Protein AF-A0A9P6H8I2-F1 (afdb_monomer_lite)

Sequence (69 aa):
VNECTGTPYWRVLYPNTHFRDNAQTLRSLILINTNIPTNSYDQIHFPTQDVTGVRITRERQSILLINVY

Foldseek 3Di:
DDDPPDPPQWDKDFAPLCPDVVRPDQQDIDTDGPVQDPVQKDWDHDPDSQWTWMWGHDDPDIDIDIHGD

Secondary structure (DSSP, 8-state):
-------TTEEEEPPTTTTSTT--S----EEEETTS-GGGEEEEP-SSSSEEEEEEEETTEEEEEEEE-

Organism: NCBI:txid56493

Radius of gyration: 13.69 Å; chains: 1; bounding box: 31×41×26 Å

pLDDT: mean 85.56, std 14.28, range [35.94, 97.0]

Structure (mmCIF, N/CA/C/O backbone):
data_AF-A0A9P6H8I2-F1
#
_entry.id   AF-A0A9P6H8I2-F1
#
loop_
_atom_site.group_PDB
_atom_site.id
_atom_site.type_symbol
_atom_site.label_atom_id
_atom_site.label_alt_id
_atom_site.label_comp_id
_atom_site.label_asym_id
_atom_site.label_entity_id
_atom_site.label_seq_id
_atom_site.pdbx_PDB_ins_code
_atom_site.Cartn_x
_atom_site.Cartn_y
_atom_site.Cartn_z
_atom_site.occupancy
_atom_site.B_iso_or_equiv
_atom_site.auth_seq_id
_atom_site.auth_comp_id
_atom_site.auth_asym_id
_atom_site.auth_atom_id
_atom_site.pdbx_PDB_model_num
ATOM 1 N N . VAL A 1 1 ? 10.809 29.831 7.431 1.00 35.94 1 VAL A N 1
ATOM 2 C CA . VAL A 1 1 ? 10.807 28.486 8.048 1.00 35.94 1 VAL A CA 1
ATOM 3 C C . VAL A 1 1 ? 10.192 27.561 7.013 1.00 35.94 1 VAL A C 1
ATOM 5 O O . VAL A 1 1 ? 9.062 27.813 6.628 1.00 35.94 1 VAL A O 1
ATOM 8 N N . ASN A 1 2 ? 10.960 26.633 6.434 1.00 43.09 2 ASN A N 1
ATOM 9 C CA . ASN A 1 2 ? 10.444 25.716 5.410 1.00 43.09 2 ASN A CA 1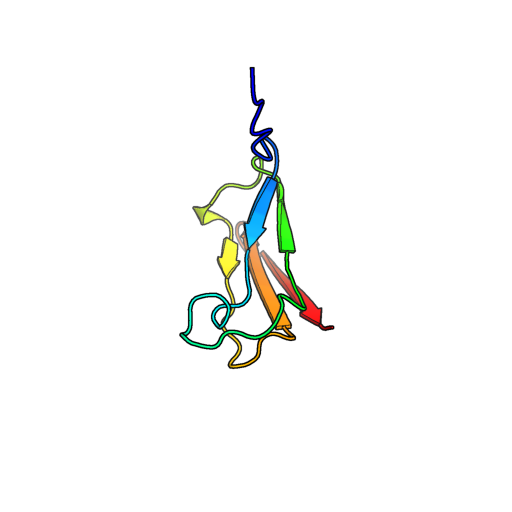
ATOM 10 C C . ASN A 1 2 ? 9.569 24.666 6.096 1.00 43.09 2 ASN A C 1
ATOM 12 O O . ASN A 1 2 ? 10.088 23.762 6.747 1.00 43.09 2 ASN A O 1
ATOM 16 N N . GLU A 1 3 ? 8.254 24.798 5.973 1.00 45.44 3 GLU A N 1
ATOM 17 C CA . GLU A 1 3 ? 7.316 23.781 6.432 1.00 45.44 3 GLU A CA 1
ATOM 18 C C . GLU A 1 3 ? 7.269 22.652 5.397 1.00 45.44 3 GLU A C 1
ATOM 20 O O . GLU A 1 3 ? 6.563 22.732 4.395 1.00 45.44 3 GLU A O 1
ATOM 25 N N . CYS A 1 4 ? 8.036 21.582 5.623 1.00 56.12 4 CYS A N 1
ATOM 26 C CA . CYS A 1 4 ? 7.721 20.295 5.008 1.00 56.12 4 CYS A CA 1
ATOM 27 C C . CYS A 1 4 ? 6.412 19.806 5.636 1.00 56.12 4 CYS A C 1
ATOM 29 O O . CYS A 1 4 ? 6.418 19.160 6.684 1.00 56.12 4 CYS A O 1
ATOM 31 N N . THR A 1 5 ? 5.282 20.148 5.025 1.00 56.75 5 THR A N 1
ATOM 32 C CA . THR A 1 5 ? 3.959 19.636 5.385 1.00 56.75 5 THR A CA 1
ATOM 33 C C . THR A 1 5 ? 3.895 18.149 5.035 1.00 56.75 5 THR A C 1
ATOM 35 O O . THR A 1 5 ? 3.431 17.745 3.973 1.00 56.75 5 THR A O 1
ATOM 38 N N . GLY A 1 6 ? 4.417 17.302 5.927 1.00 60.25 6 GLY A N 1
ATOM 39 C CA . GLY A 1 6 ? 4.189 15.861 5.855 1.00 60.25 6 GLY A CA 1
ATOM 40 C C . GLY A 1 6 ? 2.687 15.592 5.829 1.00 60.25 6 GLY A C 1
ATOM 41 O O . GLY A 1 6 ? 1.941 16.299 6.496 1.00 60.25 6 GLY A O 1
ATOM 42 N N . THR A 1 7 ? 2.233 14.609 5.050 1.00 68.88 7 THR A N 1
ATOM 43 C CA . THR A 1 7 ? 0.814 14.253 4.913 1.00 68.88 7 THR A CA 1
ATOM 44 C C . THR A 1 7 ? 0.315 13.586 6.203 1.00 68.88 7 THR A C 1
ATOM 46 O O . THR A 1 7 ? 0.377 12.361 6.316 1.00 68.88 7 THR A O 1
ATOM 49 N N . PRO A 1 8 ? -0.189 14.327 7.210 1.00 76.88 8 PRO A N 1
ATOM 50 C CA . PRO A 1 8 ? -0.304 13.785 8.566 1.00 76.88 8 PRO A CA 1
ATOM 51 C C . PRO A 1 8 ? -1.428 12.744 8.675 1.00 76.88 8 PRO A C 1
ATOM 53 O O . PRO A 1 8 ? -1.418 11.884 9.551 1.00 76.88 8 PRO A O 1
ATOM 56 N N . TYR A 1 9 ? -2.378 12.796 7.740 1.00 90.25 9 TYR A N 1
ATOM 57 C CA . TYR A 1 9 ? -3.535 11.910 7.666 1.00 90.25 9 TYR A CA 1
ATOM 58 C C . TYR A 1 9 ? -3.414 10.826 6.599 1.00 90.25 9 TYR A C 1
ATOM 60 O O . TYR A 1 9 ? -4.310 9.992 6.485 1.00 90.25 9 TYR A O 1
ATOM 68 N N . TRP A 1 10 ? -2.331 10.826 5.818 1.00 92.81 10 TRP A N 1
ATOM 69 C CA . TRP A 1 10 ? -2.179 9.922 4.685 1.00 92.81 10 TRP A CA 1
ATOM 70 C C . TRP A 1 10 ? -0.833 9.221 4.713 1.00 92.81 10 TRP A C 1
ATOM 72 O O . TRP A 1 10 ? 0.222 9.852 4.767 1.00 92.81 10 TRP A O 1
ATOM 82 N N . ARG A 1 11 ? -0.883 7.899 4.599 1.00 93.06 11 ARG A N 1
ATOM 83 C CA . ARG A 1 11 ? 0.268 7.068 4.284 1.00 93.06 11 ARG A CA 1
ATOM 84 C C . ARG A 1 11 ? 0.259 6.771 2.792 1.00 93.06 11 ARG A C 1
ATOM 86 O O . ARG A 1 11 ? -0.736 6.277 2.265 1.00 93.06 11 ARG A O 1
ATOM 93 N N . VAL A 1 12 ? 1.367 7.065 2.124 1.00 92.38 12 VAL A N 1
ATOM 94 C CA . VAL A 1 12 ? 1.524 6.809 0.691 1.00 92.38 12 VAL A CA 1
ATOM 95 C C . VAL A 1 12 ? 1.952 5.359 0.480 1.00 92.38 12 VAL A C 1
ATOM 97 O O . VAL A 1 12 ? 2.928 4.908 1.078 1.00 92.38 12 VAL A O 1
ATOM 100 N N . LEU A 1 13 ? 1.231 4.642 -0.377 1.00 93.25 13 LEU A N 1
ATOM 101 C CA . LEU A 1 13 ? 1.681 3.396 -0.981 1.00 93.25 13 LEU A CA 1
ATOM 102 C C . LEU A 1 13 ? 2.131 3.679 -2.410 1.00 93.25 13 LEU A C 1
ATOM 104 O O . LEU A 1 13 ? 1.334 4.090 -3.257 1.00 93.25 13 LEU A O 1
ATOM 108 N N . TYR A 1 14 ? 3.412 3.444 -2.658 1.00 92.25 14 TYR A N 1
ATOM 109 C CA . TYR A 1 14 ? 4.013 3.495 -3.984 1.00 92.25 14 TYR A CA 1
ATOM 110 C C . TYR A 1 14 ? 3.956 2.113 -4.645 1.00 92.25 14 TYR A C 1
ATOM 112 O O . TYR A 1 14 ? 3.962 1.113 -3.925 1.00 92.25 14 TYR A O 1
ATOM 120 N N . PRO A 1 15 ? 3.992 2.010 -5.983 1.00 89.69 15 PRO A N 1
ATOM 121 C CA . PRO A 1 15 ? 4.263 0.752 -6.667 1.00 89.69 15 PRO A CA 1
ATOM 122 C C . PRO A 1 15 ? 5.545 0.125 -6.114 1.00 89.69 15 PRO A C 1
ATOM 124 O O . PRO A 1 15 ? 6.520 0.828 -5.847 1.00 89.69 15 PRO A O 1
ATOM 127 N N . ASN A 1 16 ? 5.605 -1.202 -5.985 1.00 84.06 16 ASN A N 1
ATOM 128 C CA . ASN A 1 16 ? 6.809 -1.874 -5.466 1.00 84.06 16 ASN A CA 1
ATOM 129 C C . ASN A 1 16 ? 8.047 -1.679 -6.367 1.00 84.06 16 ASN A C 1
ATOM 131 O O . ASN A 1 16 ? 9.170 -1.988 -5.979 1.00 84.06 16 ASN A O 1
ATOM 135 N N . THR A 1 17 ? 7.848 -1.207 -7.593 1.00 82.69 17 THR A N 1
ATOM 136 C CA . THR A 1 17 ? 8.884 -0.864 -8.571 1.00 82.69 17 THR A CA 1
ATOM 137 C C . THR A 1 17 ? 9.390 0.579 -8.424 1.00 82.69 17 THR A C 1
ATOM 139 O O . THR A 1 17 ? 10.318 0.954 -9.135 1.00 82.69 17 THR A O 1
ATOM 142 N N . HIS A 1 18 ? 8.829 1.383 -7.509 1.00 80.06 18 HIS A N 1
ATOM 143 C CA . HIS A 1 18 ? 9.203 2.788 -7.295 1.00 80.06 18 HIS A CA 1
ATOM 144 C C . HIS A 1 18 ? 10.646 2.974 -6.804 1.00 80.06 18 HIS A C 1
ATOM 146 O O . HIS A 1 18 ? 11.299 3.931 -7.196 1.00 80.06 18 HIS A O 1
ATOM 152 N N . PHE A 1 19 ? 11.159 2.050 -5.986 1.00 74.94 19 PHE A N 1
ATOM 153 C CA . PHE A 1 19 ? 12.504 2.141 -5.395 1.00 74.94 19 PHE A CA 1
ATOM 154 C C . PHE A 1 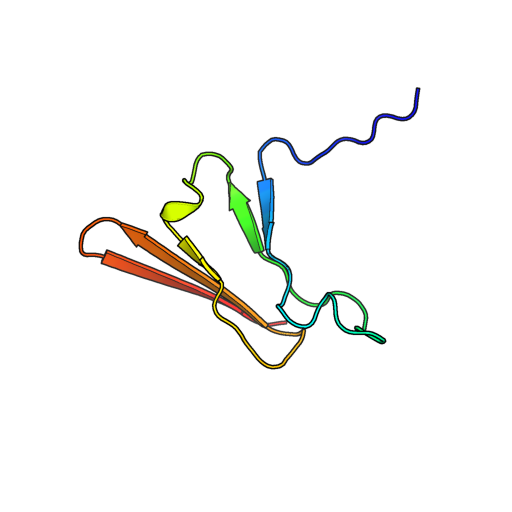19 ? 13.589 1.402 -6.194 1.00 74.94 19 PHE A C 1
ATOM 156 O O . PHE A 1 19 ? 14.678 1.170 -5.677 1.00 74.94 19 PHE A O 1
ATOM 163 N N . ARG A 1 20 ? 13.297 0.966 -7.425 1.00 78.50 20 ARG A N 1
ATOM 164 C CA . ARG A 1 20 ? 14.302 0.331 -8.290 1.00 78.50 20 ARG A CA 1
ATOM 165 C C . ARG A 1 20 ? 15.147 1.410 -8.974 1.00 78.50 20 ARG A C 1
ATOM 167 O O . ARG A 1 20 ? 14.601 2.433 -9.380 1.00 78.50 20 ARG A O 1
ATOM 174 N N . ASP A 1 21 ? 16.449 1.171 -9.138 1.00 58.75 21 ASP A N 1
ATOM 175 C CA . ASP A 1 21 ? 17.317 2.042 -9.944 1.00 58.75 21 ASP A CA 1
ATOM 176 C C . ASP A 1 21 ? 16.712 2.210 -11.353 1.00 58.75 21 ASP A C 1
ATOM 178 O O . ASP A 1 21 ? 16.233 1.238 -11.942 1.00 58.75 21 ASP A O 1
ATOM 182 N N . ASN A 1 22 ? 16.679 3.442 -11.880 1.00 64.94 22 ASN A N 1
ATOM 183 C CA . ASN A 1 22 ? 15.942 3.836 -13.098 1.00 64.94 22 ASN A CA 1
ATOM 184 C C . ASN A 1 22 ? 14.406 3.701 -13.041 1.00 64.94 22 ASN A C 1
ATOM 186 O O . ASN A 1 22 ? 13.760 3.621 -14.090 1.00 64.94 22 ASN A O 1
ATOM 190 N N . ALA A 1 23 ? 13.792 3.709 -11.855 1.00 62.50 23 ALA A N 1
ATOM 191 C CA . ALA A 1 23 ? 12.347 3.866 -11.738 1.00 62.50 23 ALA A CA 1
ATOM 192 C C . ALA A 1 23 ? 11.885 5.096 -12.547 1.00 62.50 23 ALA A C 1
ATOM 194 O O . ALA A 1 23 ? 12.265 6.226 -12.239 1.00 62.50 23 ALA A O 1
ATOM 195 N N . GLN A 1 24 ? 11.078 4.872 -13.594 1.00 64.50 24 GLN A N 1
ATOM 196 C CA . GLN A 1 24 ? 10.453 5.962 -14.345 1.00 64.50 24 GLN A CA 1
ATOM 197 C C . GLN A 1 24 ? 9.541 6.781 -13.414 1.00 64.50 24 GLN A C 1
ATOM 199 O O . GLN A 1 24 ? 9.261 6.390 -12.275 1.00 64.50 24 GLN A O 1
ATOM 204 N N . THR A 1 25 ? 9.098 7.942 -13.902 1.00 78.44 25 THR A N 1
ATOM 205 C CA . THR A 1 25 ? 8.130 8.827 -13.241 1.00 78.44 25 THR A CA 1
ATOM 206 C C . THR A 1 25 ? 7.015 8.030 -12.562 1.00 78.44 25 THR A C 1
ATOM 208 O O . THR A 1 25 ? 6.446 7.135 -13.172 1.00 78.44 25 THR A O 1
ATOM 211 N N . LEU A 1 26 ? 6.680 8.359 -11.312 1.00 82.81 26 LEU A N 1
ATOM 212 C CA . LEU A 1 26 ? 5.582 7.728 -10.574 1.00 82.81 26 LEU A CA 1
ATOM 213 C C . LEU A 1 26 ? 4.255 7.867 -11.346 1.00 82.81 26 LEU A C 1
ATOM 215 O O . LEU A 1 26 ? 3.795 8.987 -11.557 1.00 82.81 26 LEU A O 1
ATOM 219 N N . ARG A 1 27 ? 3.647 6.742 -11.756 1.00 86.75 27 ARG A N 1
ATOM 220 C CA . ARG A 1 27 ? 2.426 6.723 -12.598 1.00 86.75 27 ARG A CA 1
ATOM 221 C C . ARG A 1 27 ? 1.161 6.348 -11.831 1.00 86.75 27 ARG A C 1
ATOM 223 O O . ARG A 1 27 ? 0.082 6.818 -12.162 1.00 86.75 27 ARG A O 1
ATOM 230 N N . SER A 1 28 ? 1.294 5.561 -10.765 1.00 90.38 28 SER A N 1
ATOM 231 C CA . SER A 1 28 ? 0.190 5.202 -9.872 1.00 90.38 28 SER A CA 1
ATOM 232 C C . SER A 1 28 ? 0.628 5.305 -8.410 1.00 90.38 28 SER A C 1
ATOM 234 O O . SER A 1 28 ? 1.797 5.101 -8.100 1.00 90.38 28 SER A O 1
ATOM 236 N N . LEU A 1 29 ? -0.295 5.654 -7.512 1.00 93.50 29 LEU A N 1
ATOM 237 C CA . LEU A 1 29 ? -0.113 5.592 -6.057 1.00 93.50 29 LEU A CA 1
ATOM 238 C C . LEU A 1 29 ? -1.462 5.348 -5.373 1.00 93.50 29 LEU A C 1
ATOM 240 O O . LEU A 1 29 ? -2.515 5.568 -5.978 1.00 93.50 29 LEU A O 1
ATOM 244 N N . ILE A 1 30 ? -1.440 4.915 -4.113 1.00 95.25 30 ILE A N 1
ATOM 245 C CA . ILE A 1 30 ? -2.624 4.858 -3.242 1.00 95.25 30 ILE A CA 1
ATOM 246 C C . ILE A 1 30 ? -2.321 5.634 -1.958 1.00 95.25 30 ILE A C 1
ATOM 248 O O . ILE A 1 30 ? -1.252 5.483 -1.372 1.00 95.25 30 ILE A O 1
ATOM 252 N N . LEU A 1 31 ? -3.274 6.448 -1.497 1.00 95.00 31 LEU A N 1
ATOM 253 C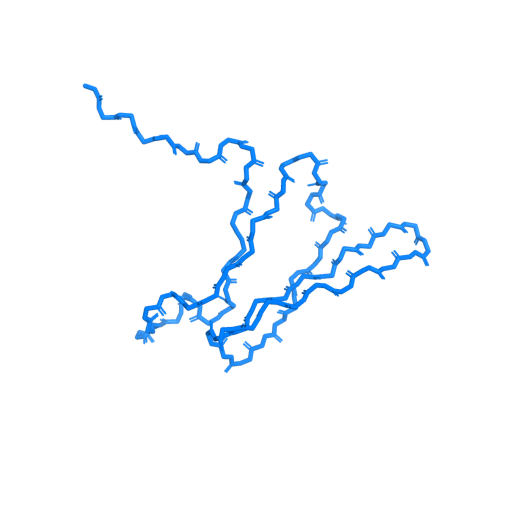 CA . LEU A 1 31 ? -3.216 7.106 -0.191 1.00 95.00 31 LEU A CA 1
ATOM 254 C C . LEU A 1 31 ? -4.116 6.363 0.796 1.00 95.00 31 LEU A C 1
ATOM 256 O O . LEU A 1 31 ? -5.323 6.252 0.586 1.00 95.00 31 LEU A O 1
ATOM 260 N N . ILE A 1 32 ? -3.534 5.873 1.887 1.00 94.12 32 ILE A N 1
ATOM 261 C CA . ILE A 1 32 ? -4.261 5.205 2.970 1.00 94.12 32 ILE A CA 1
ATOM 262 C C . ILE A 1 32 ? -4.419 6.176 4.127 1.00 94.12 32 ILE A C 1
ATOM 264 O O . ILE A 1 32 ? -3.438 6.742 4.609 1.00 94.12 32 ILE A O 1
ATOM 268 N N . ASN A 1 33 ? -5.653 6.358 4.588 1.00 94.62 33 ASN A N 1
ATOM 269 C CA . ASN A 1 33 ? -5.919 7.192 5.750 1.00 94.62 33 ASN A CA 1
ATOM 270 C C . ASN A 1 33 ? -5.242 6.602 7.001 1.00 94.62 33 ASN A C 1
ATOM 272 O O . ASN A 1 33 ? -5.331 5.398 7.239 1.00 94.62 33 ASN A O 1
ATOM 276 N N . THR A 1 34 ? -4.594 7.427 7.822 1.00 93.50 34 THR A N 1
ATOM 277 C CA . THR A 1 34 ? -3.860 6.960 9.013 1.00 93.50 34 THR A CA 1
ATOM 278 C C . THR A 1 34 ? -4.749 6.355 10.103 1.00 93.50 34 THR A C 1
ATOM 280 O O . THR A 1 34 ? -4.229 5.626 10.945 1.00 93.50 34 THR A O 1
ATOM 283 N N . ASN A 1 35 ? -6.072 6.560 10.052 1.00 93.50 35 ASN A N 1
ATOM 284 C CA . ASN A 1 35 ? -7.036 5.859 10.909 1.00 93.50 35 ASN A CA 1
ATOM 285 C C . ASN A 1 35 ? -7.199 4.370 10.550 1.00 93.50 35 ASN A C 1
ATOM 287 O O . ASN A 1 35 ? -7.821 3.627 11.307 1.00 93.50 35 ASN A O 1
ATOM 291 N N . ILE A 1 36 ? -6.665 3.921 9.409 1.00 92.38 36 ILE A N 1
ATOM 292 C CA . ILE A 1 36 ? -6.617 2.508 9.032 1.00 92.38 36 ILE A CA 1
ATOM 293 C C . ILE A 1 36 ? -5.338 1.892 9.633 1.00 92.38 36 ILE A C 1
ATOM 295 O O . ILE A 1 36 ? -4.229 2.310 9.270 1.00 92.38 36 ILE A O 1
ATOM 299 N N . PRO A 1 37 ? -5.456 0.894 10.533 1.00 92.56 37 PRO A N 1
ATOM 300 C CA . PRO A 1 37 ? -4.300 0.240 11.140 1.00 92.56 37 PRO A CA 1
ATOM 301 C C . PRO A 1 37 ? -3.368 -0.372 10.088 1.00 92.56 37 PRO A C 1
ATOM 303 O O . PRO A 1 37 ? -3.829 -1.008 9.142 1.00 92.56 37 PRO A O 1
ATOM 306 N N . THR A 1 38 ? -2.052 -0.234 10.256 1.00 91.56 38 THR A N 1
ATOM 307 C CA . THR A 1 38 ? -1.050 -0.779 9.314 1.00 91.56 38 THR A CA 1
ATOM 308 C C . THR A 1 38 ? -1.100 -2.294 9.177 1.00 91.56 38 THR A C 1
ATOM 310 O O . THR A 1 38 ? -0.734 -2.816 8.137 1.00 91.56 38 THR A O 1
ATOM 313 N N . ASN A 1 39 ? -1.554 -2.996 10.213 1.00 93.38 39 ASN A N 1
ATOM 314 C CA . ASN A 1 39 ? -1.734 -4.447 10.219 1.00 93.38 39 ASN A CA 1
ATOM 315 C C . ASN A 1 39 ? -3.081 -4.897 9.628 1.00 93.38 39 ASN A C 1
ATOM 317 O O . ASN A 1 39 ? -3.362 -6.091 9.610 1.00 93.38 39 ASN A O 1
ATOM 321 N N . SER A 1 40 ? -3.935 -3.960 9.204 1.00 94.44 40 SER A N 1
ATOM 322 C CA . SER A 1 40 ? -5.232 -4.266 8.587 1.00 94.44 40 SER A CA 1
ATOM 323 C C . SER A 1 40 ? -5.177 -4.286 7.063 1.00 94.44 40 SER A C 1
ATOM 325 O O . SER A 1 40 ? -6.204 -4.485 6.417 1.00 94.44 40 SER A O 1
ATOM 327 N N . TYR A 1 41 ? -4.003 -4.072 6.466 1.00 95.00 41 TYR A N 1
ATOM 328 C CA . TYR A 1 41 ? -3.842 -4.151 5.026 1.00 95.00 41 TYR A CA 1
ATOM 329 C C . TYR A 1 41 ? -2.443 -4.597 4.610 1.00 95.00 41 TYR A C 1
ATOM 331 O O . TYR A 1 41 ? -1.458 -4.309 5.282 1.00 95.00 41 TYR A O 1
ATOM 339 N N . ASP A 1 42 ? -2.375 -5.217 3.438 1.00 95.56 42 ASP A N 1
ATOM 340 C CA . ASP A 1 42 ? -1.147 -5.670 2.800 1.00 95.56 42 ASP A CA 1
ATOM 341 C C . ASP A 1 42 ? -1.056 -5.091 1.391 1.00 95.56 42 ASP A C 1
ATOM 343 O O . ASP A 1 42 ? -2.037 -5.067 0.638 1.00 95.56 42 ASP A O 1
ATOM 347 N N . GLN A 1 43 ? 0.130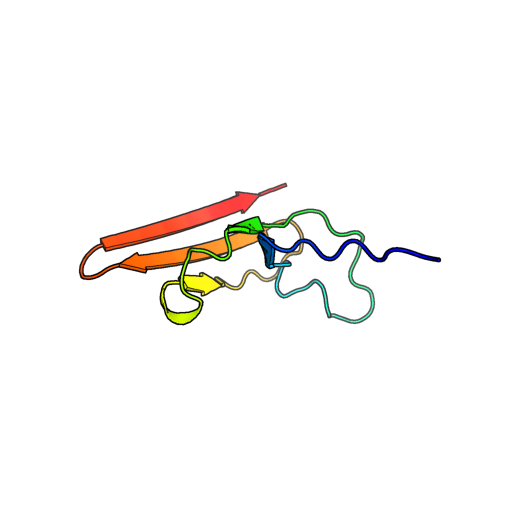 -4.631 1.006 1.00 94.69 43 GLN A N 1
ATOM 348 C CA . GLN A 1 43 ? 0.377 -4.219 -0.368 1.00 94.69 43 GLN A CA 1
ATOM 349 C C . GLN A 1 43 ? 0.446 -5.449 -1.282 1.00 94.69 43 GLN A C 1
ATOM 351 O O . GLN A 1 43 ? 1.112 -6.435 -0.972 1.00 94.69 43 GLN A O 1
ATOM 356 N N . ILE A 1 44 ? -0.210 -5.377 -2.439 1.00 95.69 44 ILE A N 1
ATOM 357 C CA . ILE A 1 44 ? -0.111 -6.407 -3.474 1.00 95.69 44 ILE A CA 1
ATOM 358 C C . ILE A 1 44 ? 0.958 -5.993 -4.480 1.00 95.69 44 ILE A C 1
ATOM 360 O O . ILE A 1 44 ? 0.933 -4.883 -5.012 1.00 95.69 44 ILE A O 1
ATOM 364 N N . HIS A 1 45 ? 1.913 -6.889 -4.718 1.00 91.25 45 HIS A N 1
ATOM 365 C CA . HIS A 1 45 ? 3.042 -6.632 -5.603 1.00 91.25 45 HIS A CA 1
ATOM 366 C C . HIS A 1 45 ? 2.678 -6.886 -7.063 1.00 91.25 45 HIS A C 1
ATOM 368 O O . HIS A 1 45 ? 2.163 -7.948 -7.411 1.00 91.25 45 HIS A O 1
ATOM 374 N N . PHE A 1 46 ? 3.037 -5.934 -7.921 1.00 90.38 46 PHE A N 1
ATOM 375 C CA . PHE A 1 46 ? 2.924 -6.039 -9.368 1.00 90.38 46 PHE A CA 1
ATOM 376 C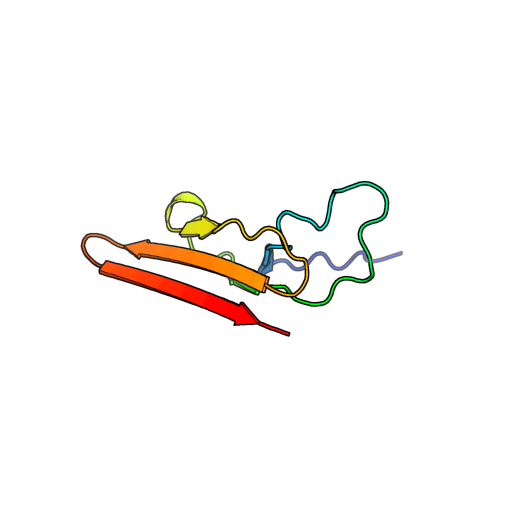 C . PHE A 1 46 ? 4.268 -5.677 -10.016 1.00 90.38 46 PHE A C 1
ATOM 378 O O . PHE A 1 46 ? 4.944 -4.737 -9.595 1.00 90.38 46 PHE A O 1
ATOM 385 N N . PRO A 1 47 ? 4.712 -6.389 -11.061 1.00 89.12 47 PRO A N 1
ATOM 386 C CA . PRO A 1 47 ? 5.985 -6.101 -11.720 1.00 89.12 47 PRO A CA 1
ATOM 387 C C . PRO A 1 47 ? 5.896 -4.900 -12.688 1.00 89.12 47 PRO A C 1
ATOM 389 O O . PRO A 1 47 ? 6.524 -4.915 -13.739 1.00 89.12 47 PRO A O 1
ATOM 392 N N . THR A 1 48 ? 5.122 -3.862 -12.360 1.00 87.75 48 THR A N 1
ATOM 393 C CA . THR A 1 48 ? 4.928 -2.646 -13.171 1.00 87.75 48 THR A CA 1
ATOM 394 C C . THR A 1 48 ? 4.813 -1.408 -12.270 1.00 87.75 48 THR A C 1
ATOM 396 O O . THR A 1 48 ? 4.591 -1.536 -11.067 1.00 87.75 48 THR A O 1
ATOM 399 N N . GLN A 1 49 ? 5.028 -0.214 -12.823 1.00 87.25 49 GLN A N 1
ATOM 400 C CA . GLN A 1 49 ? 4.811 1.078 -12.151 1.00 87.25 49 GLN A CA 1
ATOM 401 C C . GLN A 1 49 ? 3.393 1.629 -12.353 1.00 87.25 49 GLN A C 1
ATOM 403 O O . GLN A 1 49 ? 2.955 2.520 -11.621 1.00 87.25 49 GLN A O 1
ATOM 408 N N . ASP A 1 50 ? 2.659 1.072 -13.314 1.00 90.81 50 ASP A N 1
ATOM 409 C CA . ASP A 1 50 ? 1.303 1.502 -13.661 1.00 90.81 50 ASP A CA 1
ATOM 410 C C . ASP A 1 50 ? 0.255 0.968 -12.679 1.00 90.81 50 ASP A C 1
ATOM 412 O O . ASP A 1 50 ? -0.895 1.386 -12.721 1.00 90.81 50 ASP A O 1
ATOM 416 N N . VAL A 1 51 ? 0.646 0.052 -11.786 1.00 93.31 51 VAL A N 1
ATOM 417 C CA . VAL A 1 51 ? -0.270 -0.615 -10.863 1.00 93.31 51 VAL A CA 1
ATOM 418 C C . VAL A 1 51 ? 0.186 -0.446 -9.421 1.00 93.31 51 VAL A C 1
ATOM 420 O O . VAL A 1 51 ? 1.300 -0.825 -9.053 1.00 93.31 51 VAL A O 1
ATOM 423 N N . THR A 1 52 ? -0.722 0.045 -8.581 1.00 95.75 52 THR A N 1
ATOM 424 C CA . THR A 1 52 ? -0.597 -0.004 -7.120 1.00 95.75 52 THR A CA 1
ATOM 425 C C . THR A 1 52 ? -1.788 -0.772 -6.568 1.00 95.75 52 THR A C 1
ATOM 427 O O . THR A 1 52 ? -2.931 -0.432 -6.868 1.00 95.75 52 THR A O 1
ATOM 430 N N . GLY A 1 53 ? -1.548 -1.805 -5.761 1.00 96.12 53 GLY A N 1
ATOM 431 C CA . GLY A 1 53 ? -2.617 -2.593 -5.152 1.00 96.12 53 GLY A CA 1
ATOM 432 C C . GLY A 1 53 ? -2.489 -2.700 -3.643 1.00 96.12 53 GLY A C 1
ATOM 433 O O . GLY A 1 53 ? -1.387 -2.817 -3.110 1.00 96.12 53 GLY A O 1
ATOM 434 N N . VAL A 1 54 ? -3.627 -2.712 -2.958 1.00 96.94 54 VAL A N 1
ATOM 435 C CA . VAL A 1 54 ? -3.715 -2.974 -1.521 1.00 96.94 54 VAL A CA 1
ATOM 436 C C . VAL A 1 54 ? -4.882 -3.907 -1.232 1.00 96.94 54 VAL A C 1
ATOM 438 O O . VAL A 1 54 ? -5.978 -3.749 -1.772 1.00 96.94 54 VAL A O 1
ATOM 441 N N . ARG A 1 55 ? -4.653 -4.888 -0.363 1.00 97.00 55 ARG A N 1
ATOM 442 C CA . ARG A 1 55 ? -5.702 -5.713 0.224 1.00 97.00 55 ARG A CA 1
ATOM 443 C C . ARG A 1 55 ? -5.939 -5.254 1.649 1.00 97.00 55 ARG A 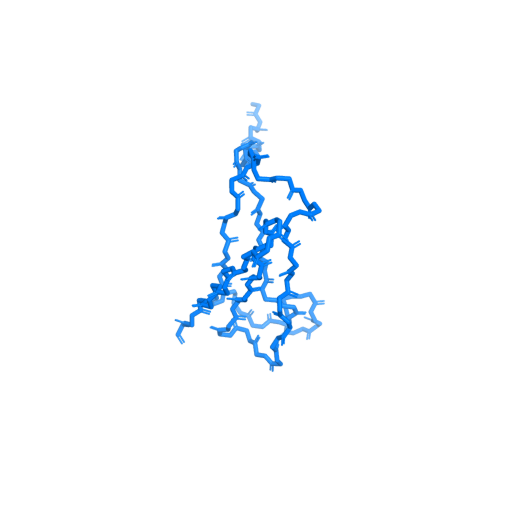C 1
ATOM 445 O O . ARG A 1 55 ? -5.036 -5.349 2.464 1.00 97.00 55 ARG A O 1
ATOM 452 N N . ILE A 1 56 ? -7.143 -4.794 1.949 1.00 95.69 56 ILE A N 1
ATOM 453 C CA . ILE A 1 56 ? -7.574 -4.454 3.305 1.00 95.69 56 ILE A CA 1
ATOM 454 C C . ILE A 1 56 ? -8.340 -5.655 3.853 1.00 95.69 56 ILE A C 1
ATOM 456 O O . ILE A 1 56 ? -9.306 -6.098 3.232 1.00 95.69 56 ILE A O 1
ATOM 460 N N . THR A 1 57 ? -7.923 -6.176 5.001 1.00 93.94 57 THR A N 1
ATOM 461 C CA . THR A 1 57 ? -8.527 -7.342 5.651 1.00 93.94 57 THR A CA 1
ATOM 462 C C . THR A 1 57 ? -9.118 -6.928 6.991 1.00 93.94 57 THR A C 1
ATOM 464 O O . THR A 1 57 ? -8.433 -6.357 7.840 1.00 93.94 57 THR A O 1
ATOM 467 N N . ARG A 1 58 ? -10.396 -7.246 7.204 1.00 88.38 58 ARG A N 1
ATOM 468 C CA . ARG A 1 58 ? -11.079 -7.045 8.482 1.00 88.38 58 ARG A CA 1
ATOM 469 C C . ARG A 1 58 ? -11.902 -8.281 8.816 1.00 88.38 58 ARG A C 1
ATOM 471 O O . ARG A 1 58 ? -12.821 -8.634 8.083 1.00 88.38 58 ARG A O 1
ATOM 478 N N . GLU A 1 59 ? -11.576 -8.921 9.934 1.00 87.12 59 GLU A N 1
ATOM 479 C CA . GLU A 1 59 ? -12.238 -10.139 10.417 1.00 87.12 59 GLU A CA 1
ATOM 480 C C . GLU A 1 59 ? -12.332 -11.232 9.334 1.00 87.12 59 GLU A C 1
ATOM 482 O O . GLU A 1 59 ? -11.350 -11.919 9.071 1.00 87.12 59 GLU A O 1
ATOM 487 N N . ARG A 1 60 ? -13.502 -11.396 8.700 1.00 89.00 60 ARG A N 1
ATOM 488 C CA . ARG A 1 60 ? -13.780 -12.414 7.670 1.00 89.00 60 ARG A CA 1
ATOM 489 C C . ARG A 1 60 ? -13.971 -11.840 6.267 1.00 89.00 60 ARG A C 1
ATOM 491 O O . ARG A 1 60 ? -14.401 -12.558 5.369 1.00 89.00 60 ARG A O 1
ATOM 498 N N . GLN A 1 61 ? -13.706 -10.553 6.080 1.00 92.38 61 GLN A N 1
ATOM 499 C CA . GLN A 1 61 ? -13.890 -9.870 4.808 1.00 92.38 61 GLN A CA 1
ATOM 500 C C . GLN A 1 61 ? -12.581 -9.235 4.359 1.00 92.38 61 GLN A C 1
ATOM 502 O O . GLN A 1 61 ? -11.808 -8.707 5.160 1.00 92.38 61 GLN A O 1
ATOM 507 N N . SER A 1 62 ? -12.349 -9.276 3.053 1.00 94.88 62 SER A N 1
ATOM 508 C CA . SER A 1 62 ? -11.217 -8.606 2.432 1.00 94.88 62 SER A CA 1
ATOM 509 C C . SER A 1 62 ? -11.682 -7.785 1.245 1.00 94.88 62 SER A C 1
ATOM 511 O O . SER A 1 62 ? -12.463 -8.270 0.426 1.00 94.88 62 SER A O 1
ATOM 513 N N . ILE A 1 63 ? -11.150 -6.576 1.129 1.00 95.81 63 ILE A N 1
ATOM 514 C CA . ILE A 1 63 ? -11.325 -5.701 -0.025 1.00 95.81 63 ILE A CA 1
ATOM 515 C C . ILE A 1 63 ? -9.985 -5.637 -0.745 1.00 95.81 63 ILE A C 1
ATOM 517 O O . ILE A 1 63 ? -8.970 -5.313 -0.134 1.00 95.81 63 ILE A O 1
ATOM 521 N N . LEU A 1 64 ? -9.978 -5.938 -2.041 1.00 96.56 64 LEU A N 1
ATOM 522 C CA . LEU A 1 64 ? -8.823 -5.731 -2.906 1.00 96.56 64 LEU A CA 1
ATOM 523 C C . LEU A 1 64 ? -9.059 -4.470 -3.738 1.00 96.56 64 LEU A C 1
ATOM 525 O O . LEU A 1 64 ? -9.970 -4.438 -4.561 1.00 96.56 64 LEU A O 1
ATOM 529 N N . LEU A 1 65 ? -8.233 -3.451 -3.522 1.00 96.31 65 LEU A N 1
ATOM 530 C CA . LEU A 1 65 ? -8.214 -2.228 -4.314 1.00 96.31 65 LEU A CA 1
ATOM 531 C C . LEU A 1 65 ? -7.002 -2.265 -5.247 1.00 96.31 65 LEU A C 1
ATOM 533 O O . LEU A 1 65 ? -5.876 -2.466 -4.790 1.00 96.31 65 LEU A O 1
ATOM 537 N N . ILE A 1 66 ? -7.234 -2.056 -6.541 1.00 96.75 66 ILE A N 1
ATOM 538 C CA . ILE A 1 66 ? -6.192 -1.974 -7.566 1.00 96.75 66 ILE A CA 1
ATOM 539 C C . ILE A 1 66 ? -6.373 -0.643 -8.293 1.00 96.75 66 ILE A C 1
ATOM 541 O O . ILE A 1 66 ? -7.430 -0.395 -8.868 1.00 96.75 66 ILE A O 1
ATOM 545 N N . ASN A 1 67 ? -5.351 0.206 -8.246 1.00 95.31 67 ASN A N 1
ATOM 546 C CA . ASN A 1 67 ? -5.260 1.423 -9.041 1.00 95.31 67 ASN A CA 1
ATOM 547 C C . ASN A 1 67 ? -4.395 1.140 -10.276 1.00 95.31 67 ASN A C 1
ATOM 549 O O . ASN A 1 67 ? -3.280 0.640 -10.114 1.00 95.31 67 ASN A O 1
ATOM 553 N N . VAL A 1 68 ? -4.908 1.443 -11.471 1.00 94.44 68 VAL A N 1
ATOM 554 C CA . VAL A 1 68 ? -4.238 1.223 -12.763 1.00 94.44 68 VAL A CA 1
ATOM 555 C C . VAL A 1 68 ? -4.216 2.544 -13.530 1.00 94.44 68 VAL A C 1
ATOM 557 O O . VAL A 1 68 ? -5.269 3.162 -13.684 1.00 94.44 68 VAL A O 1
ATOM 560 N N . TYR A 1 69 ? -3.028 2.967 -13.963 1.00 90.31 69 TYR A N 1
ATOM 561 C CA . TYR A 1 69 ? -2.808 4.143 -14.813 1.00 90.31 69 TYR A CA 1
ATOM 562 C C . TYR A 1 69 ? -2.942 3.806 -16.302 1.00 90.31 69 TYR A C 1
ATOM 564 O O . TYR A 1 69 ? -2.427 2.738 -16.707 1.00 90.31 69 TYR A O 1
#